Protein AF-A0A972DAR4-F1 (afdb_monomer_lite)

Sequence (118 aa):
MRVLTYSIPENGSLKGKRAIVKSAIERASGRFNAAVAEVGAHDEHRRAVVGVSVLSTSKAHAARMLDEVQALLDRAEGWIPLSQRTELVPIGVDATATMGDDLEWTDFDDDEDDTDGR

Foldseek 3Di:
DKKWKWFQPPFDDLVSQCVLVVVLQCVLVVPAVKHKDFDDPSVPRGMTIMDIGDDDPDPVVRVVSVVVSVVSSCPRPRIGTDDMDDDDDDDDPDPCVPDDPPDDPVVPPDDDDDDDDD

pLDDT: mean 86.79, std 16.67, range [47.25, 98.44]

Radius of gyration: 24.8 Å; chains: 1; bounding box: 29×27×96 Å

Secondary structure (DSSP, 8-state):
-EEEEEE-TT---HHHHHHHHHHHHHHHHHHSS-EEEEEE-TT-TTEEEEEEE---SSHHHHHHHHHHHHHHHTTSTT-EEEEEEE-------STTTTS-TT--GGGG----------

Structure (mmCIF, N/CA/C/O backbone):
data_AF-A0A972DAR4-F1
#
_entry.id   AF-A0A972DAR4-F1
#
loop_
_atom_site.group_PDB
_atom_site.id
_atom_site.type_symbol
_atom_site.label_atom_id
_atom_site.label_alt_id
_atom_site.label_comp_id
_atom_site.label_asym_id
_atom_site.label_entity_id
_atom_site.label_seq_id
_atom_site.pdbx_PDB_ins_code
_atom_site.Cartn_x
_atom_site.Cartn_y
_atom_site.Cartn_z
_atom_site.occupancy
_atom_site.B_iso_or_equiv
_atom_site.auth_seq_id
_atom_site.auth_comp_id
_atom_site.auth_asym_id
_atom_site.auth_atom_id
_atom_site.pdbx_PDB_model_num
ATOM 1 N N . MET A 1 1 ? 3.152 -3.976 -9.980 1.00 95.75 1 MET A N 1
ATOM 2 C CA . MET A 1 1 ? 2.281 -3.639 -8.837 1.00 95.75 1 MET A CA 1
ATOM 3 C C . MET A 1 1 ? 2.658 -4.495 -7.639 1.00 95.75 1 MET A C 1
ATOM 5 O O . MET A 1 1 ? 3.032 -5.649 -7.815 1.00 95.75 1 MET A O 1
ATOM 9 N N . ARG A 1 2 ? 2.571 -3.939 -6.430 1.00 97.75 2 ARG A N 1
ATOM 10 C CA . ARG A 1 2 ? 2.739 -4.653 -5.165 1.00 97.75 2 ARG A CA 1
ATOM 11 C C . ARG A 1 2 ? 1.521 -4.413 -4.277 1.00 97.75 2 ARG A C 1
ATOM 13 O O . ARG A 1 2 ? 1.024 -3.295 -4.212 1.00 97.75 2 ARG A O 1
ATOM 20 N N . VAL A 1 3 ? 1.040 -5.460 -3.622 1.00 98.44 3 VAL A N 1
ATOM 21 C CA . VAL A 1 3 ? 0.013 -5.385 -2.580 1.00 98.44 3 VAL A CA 1
ATOM 22 C C . VAL A 1 3 ? 0.688 -5.693 -1.255 1.00 98.44 3 VAL A C 1
ATOM 24 O O . VAL A 1 3 ? 1.342 -6.727 -1.123 1.00 98.44 3 VAL A O 1
ATOM 27 N N . LEU A 1 4 ? 0.548 -4.782 -0.301 1.00 98.31 4 LEU A N 1
ATOM 28 C CA . LEU A 1 4 ? 1.158 -4.827 1.020 1.00 98.31 4 LEU A CA 1
ATOM 29 C C . LEU A 1 4 ? 0.052 -4.921 2.067 1.00 98.31 4 LEU A C 1
ATOM 31 O O . LEU A 1 4 ? -0.867 -4.102 2.077 1.00 98.31 4 LEU A O 1
ATOM 35 N N . THR A 1 5 ? 0.136 -5.912 2.946 1.00 98.38 5 THR A N 1
ATOM 36 C CA . THR A 1 5 ? -0.819 -6.091 4.043 1.00 98.38 5 THR A CA 1
ATOM 37 C C . THR A 1 5 ? -0.150 -5.752 5.362 1.00 98.38 5 THR A C 1
ATOM 39 O O . THR A 1 5 ? 0.906 -6.301 5.676 1.00 98.38 5 THR A O 1
ATOM 42 N N . TYR A 1 6 ? -0.805 -4.910 6.156 1.00 98.12 6 TYR A N 1
ATOM 43 C CA . TYR A 1 6 ? -0.344 -4.465 7.466 1.00 98.12 6 TYR A CA 1
ATOM 44 C C . TYR A 1 6 ? -1.375 -4.760 8.557 1.00 98.12 6 TYR A C 1
ATOM 46 O O . TYR A 1 6 ? -2.586 -4.674 8.330 1.00 98.12 6 TYR A O 1
ATOM 54 N N . SER A 1 7 ? -0.885 -5.065 9.757 1.00 97.56 7 SER A N 1
ATOM 55 C CA . SER A 1 7 ? -1.651 -5.017 11.003 1.00 97.56 7 SER A CA 1
ATOM 56 C C . SER A 1 7 ? -1.458 -3.659 11.670 1.00 97.56 7 SER A C 1
ATOM 58 O O . SER A 1 7 ? -0.347 -3.136 11.691 1.00 97.56 7 SER A O 1
ATOM 60 N N . ILE A 1 8 ? -2.532 -3.109 12.232 1.00 96.12 8 ILE A N 1
ATOM 61 C CA . ILE A 1 8 ? -2.546 -1.849 12.981 1.00 96.12 8 ILE A CA 1
ATOM 62 C C . ILE A 1 8 ? -3.243 -2.109 14.328 1.00 96.12 8 ILE A C 1
ATOM 64 O O . ILE A 1 8 ? -4.415 -1.755 14.498 1.00 96.12 8 ILE A O 1
ATOM 68 N N . PRO A 1 9 ? -2.576 -2.800 15.271 1.00 93.31 9 PRO A N 1
ATOM 69 C CA . PRO A 1 9 ? -3.212 -3.320 16.483 1.00 93.31 9 PRO A CA 1
ATOM 70 C C . PRO A 1 9 ? -3.784 -2.220 17.385 1.00 93.31 9 PRO A C 1
ATOM 72 O O . PRO A 1 9 ? -4.869 -2.395 17.938 1.00 93.31 9 PRO A O 1
ATOM 75 N N . GLU A 1 10 ? -3.099 -1.077 17.462 1.00 90.62 10 GLU A N 1
ATOM 76 C CA . GLU A 1 10 ? -3.468 0.060 18.317 1.00 90.62 10 GLU A CA 1
ATOM 77 C C . GLU A 1 10 ? -4.665 0.861 17.788 1.00 90.62 10 GLU A C 1
ATOM 79 O O . GLU A 1 10 ? -5.240 1.688 18.498 1.00 90.62 10 GLU A O 1
ATOM 84 N N . ASN A 1 11 ? -5.079 0.643 16.537 1.00 92.62 11 ASN A N 1
ATOM 85 C CA . ASN A 1 11 ? -6.224 1.361 16.010 1.00 92.62 11 ASN A CA 1
ATOM 86 C C . ASN A 1 11 ? -7.531 0.743 16.529 1.00 92.62 11 ASN A C 1
ATOM 88 O O . ASN A 1 11 ? -7.749 -0.463 16.431 1.00 92.62 11 ASN A O 1
ATOM 92 N N . GLY A 1 12 ? -8.420 1.589 17.057 1.00 92.06 12 GLY A N 1
ATOM 93 C CA . GLY A 1 12 ? -9.686 1.176 17.677 1.00 92.06 12 GLY A CA 1
ATOM 94 C C . GLY A 1 12 ? -10.946 1.495 16.867 1.00 92.06 12 GLY A C 1
ATOM 95 O O . GLY A 1 12 ? -12.049 1.224 17.330 1.00 92.06 12 GLY A O 1
ATOM 96 N N . SE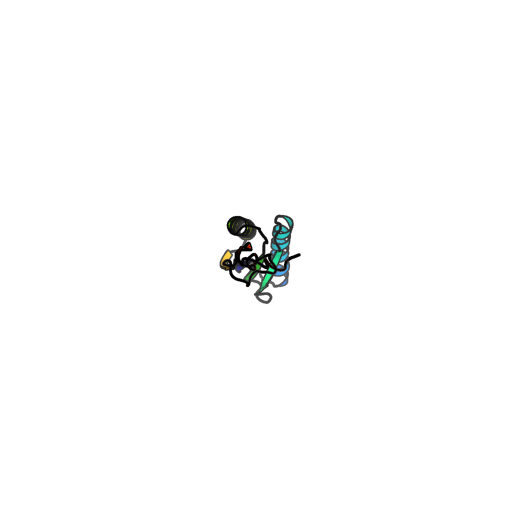R A 1 13 ? -10.832 2.114 15.685 1.00 95.06 13 SER A N 1
ATOM 97 C CA . SER A 1 13 ? -12.015 2.494 14.898 1.00 95.06 13 SER A CA 1
ATOM 98 C C . SER A 1 13 ? -11.749 2.606 13.398 1.00 95.06 13 SER A C 1
ATOM 100 O O . SER A 1 13 ? -10.638 2.908 12.961 1.00 95.06 13 SER A O 1
ATOM 102 N N . LEU A 1 14 ? -12.795 2.438 12.585 1.00 95.31 14 LEU A N 1
ATOM 103 C CA . LEU A 1 14 ? -12.715 2.640 11.132 1.00 95.31 14 LEU A CA 1
ATOM 104 C C . LEU A 1 14 ? -12.337 4.080 10.766 1.00 95.31 14 LEU A C 1
ATOM 106 O O . LEU A 1 14 ? -11.572 4.307 9.832 1.00 95.31 14 LEU A O 1
ATOM 110 N N . LYS A 1 15 ? -12.831 5.063 11.527 1.00 95.19 15 LYS A N 1
ATOM 111 C CA . LYS A 1 15 ? -12.476 6.474 11.334 1.00 95.19 15 LYS A CA 1
ATOM 112 C C . LYS A 1 15 ? -10.984 6.710 11.585 1.00 95.19 15 LYS A C 1
ATOM 114 O O . LYS A 1 15 ? -10.345 7.387 10.783 1.00 95.19 15 LYS A O 1
ATOM 119 N N . GLY A 1 16 ? -10.439 6.124 12.654 1.00 94.12 16 GLY A N 1
ATOM 120 C CA . GLY A 1 16 ? -9.010 6.182 12.969 1.00 94.12 16 GLY A CA 1
ATOM 121 C C . GLY A 1 16 ? -8.160 5.576 11.856 1.00 94.12 16 GLY A C 1
ATOM 122 O O . GLY A 1 16 ? -7.265 6.245 11.342 1.00 94.12 16 GLY A O 1
ATOM 123 N N . LYS A 1 17 ? -8.536 4.379 11.382 1.00 95.19 17 LYS A N 1
ATOM 124 C CA . LYS A 1 17 ? -7.883 3.716 10.243 1.00 95.19 17 LYS A CA 1
ATOM 125 C C . LYS A 1 17 ? -7.851 4.623 9.015 1.00 95.19 17 LYS A C 1
ATOM 127 O O . LYS A 1 17 ? -6.789 4.845 8.445 1.00 95.19 17 LYS A O 1
ATOM 132 N N . ARG A 1 18 ? -9.004 5.168 8.615 1.00 94.94 18 ARG A N 1
ATOM 133 C CA . ARG A 1 18 ? -9.104 6.031 7.427 1.00 94.94 18 ARG A CA 1
ATOM 134 C C . ARG A 1 18 ? -8.167 7.231 7.518 1.00 94.94 18 ARG A C 1
ATOM 136 O O . ARG A 1 18 ? -7.559 7.578 6.516 1.00 94.94 18 ARG A O 1
ATOM 14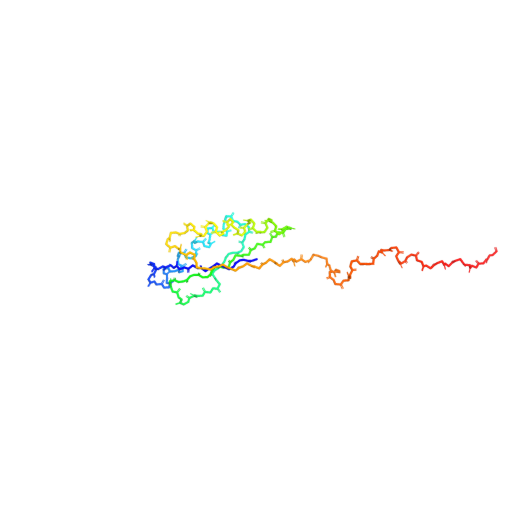3 N N . ALA A 1 19 ? -8.017 7.840 8.694 1.00 94.94 19 ALA A N 1
ATOM 144 C CA . ALA A 1 19 ? -7.112 8.972 8.881 1.00 94.94 19 ALA A CA 1
ATOM 145 C C . ALA A 1 19 ? -5.633 8.575 8.720 1.00 94.94 19 ALA A C 1
ATOM 147 O O . ALA A 1 19 ? -4.912 9.195 7.937 1.00 94.94 19 ALA A O 1
ATOM 148 N N . ILE A 1 20 ? -5.186 7.524 9.418 1.00 95.12 20 ILE A N 1
ATOM 149 C CA . ILE A 1 20 ? -3.775 7.103 9.398 1.00 95.12 20 ILE A CA 1
ATOM 150 C C . ILE A 1 20 ? -3.369 6.506 8.044 1.00 95.12 20 ILE A C 1
ATOM 152 O O . ILE A 1 20 ? -2.292 6.817 7.536 1.00 95.12 20 ILE A O 1
ATOM 156 N N . VAL A 1 21 ? -4.244 5.704 7.424 1.00 95.75 21 VAL A N 1
ATOM 157 C CA . VAL A 1 21 ? -3.998 5.080 6.117 1.00 95.75 21 VAL A CA 1
ATOM 158 C C . VAL A 1 21 ? -3.966 6.144 5.029 1.00 95.75 21 VAL A C 1
ATOM 160 O O . VAL A 1 21 ? -3.021 6.172 4.245 1.00 95.75 21 VAL A O 1
ATOM 163 N N . LYS A 1 22 ? -4.926 7.078 5.026 1.00 95.50 22 LYS A N 1
ATOM 164 C CA . LYS A 1 22 ? -4.930 8.204 4.084 1.00 95.50 22 LYS A CA 1
ATOM 165 C C . LYS A 1 22 ? -3.644 9.025 4.184 1.00 95.50 22 LYS A C 1
ATOM 167 O O . LYS A 1 22 ? -3.019 9.277 3.164 1.00 95.50 22 LYS A O 1
ATOM 172 N N . SER A 1 23 ? -3.202 9.365 5.396 1.00 95.50 23 SER A N 1
ATOM 173 C CA . SER A 1 23 ? -1.949 10.106 5.592 1.00 95.50 23 SER A CA 1
ATOM 174 C C . SER A 1 23 ? -0.715 9.345 5.085 1.00 95.50 23 SER A C 1
ATOM 176 O O . SER A 1 23 ? 0.209 9.950 4.540 1.00 95.50 23 SER A O 1
ATOM 178 N N . ALA A 1 24 ? -0.660 8.022 5.266 1.00 95.06 24 ALA A N 1
ATOM 179 C CA . ALA A 1 24 ? 0.429 7.201 4.734 1.00 95.06 24 ALA A CA 1
ATOM 180 C C . ALA A 1 24 ? 0.417 7.164 3.196 1.00 95.06 24 ALA A C 1
ATOM 182 O O . ALA A 1 24 ? 1.459 7.358 2.570 1.00 95.06 24 ALA A O 1
ATOM 183 N N . ILE A 1 25 ? -0.766 6.990 2.598 1.00 95.81 25 ILE A N 1
ATOM 184 C CA . ILE A 1 25 ? -0.964 6.983 1.145 1.00 95.81 25 ILE A CA 1
ATOM 185 C C . ILE A 1 25 ? -0.576 8.331 0.535 1.00 95.81 25 ILE A C 1
ATOM 187 O O . ILE A 1 25 ? 0.225 8.351 -0.392 1.00 95.81 25 ILE A O 1
ATOM 191 N N . GLU A 1 26 ? -1.075 9.446 1.077 1.00 96.06 26 GLU A N 1
ATOM 192 C CA . GLU A 1 26 ? -0.790 10.798 0.571 1.00 96.06 26 GLU A CA 1
ATOM 193 C C . GLU A 1 26 ? 0.709 11.122 0.615 1.00 96.06 26 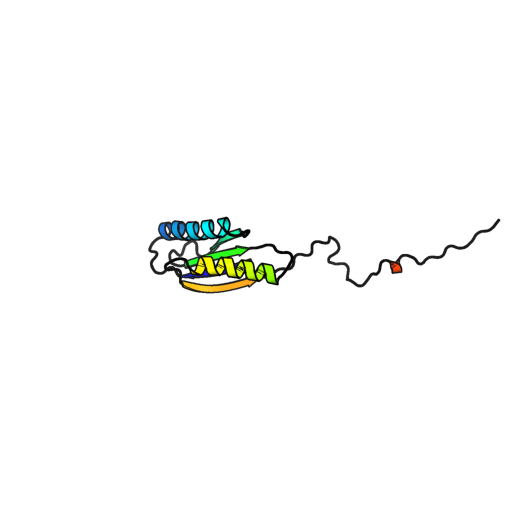GLU A C 1
ATOM 195 O O . GLU A 1 26 ? 1.255 11.701 -0.327 1.00 96.06 26 GLU A O 1
ATOM 200 N N . ARG A 1 27 ? 1.409 10.699 1.678 1.00 95.31 27 ARG A N 1
ATOM 201 C CA . ARG A 1 27 ? 2.871 10.841 1.772 1.00 95.31 27 ARG A CA 1
ATOM 202 C C . ARG A 1 27 ? 3.601 10.021 0.710 1.00 95.31 27 ARG A C 1
ATOM 204 O O . ARG A 1 27 ? 4.580 10.506 0.148 1.00 95.31 27 ARG A O 1
ATOM 211 N N . ALA A 1 28 ? 3.150 8.797 0.440 1.00 95.25 28 ALA A N 1
ATOM 212 C CA . ALA A 1 28 ? 3.751 7.946 -0.581 1.00 95.25 28 ALA A CA 1
ATOM 213 C C . ALA A 1 28 ? 3.496 8.488 -1.996 1.00 95.25 28 ALA A C 1
ATOM 215 O O . ALA A 1 28 ? 4.444 8.663 -2.759 1.00 95.25 28 ALA A O 1
ATOM 216 N N . SER A 1 29 ? 2.248 8.833 -2.323 1.00 94.06 29 SER A N 1
ATOM 217 C CA . SER A 1 29 ? 1.879 9.375 -3.635 1.00 94.06 29 SER A CA 1
ATOM 218 C C . SER A 1 29 ? 2.492 10.749 -3.910 1.00 94.06 29 SER A C 1
ATOM 220 O O . SER A 1 29 ? 2.750 11.083 -5.057 1.00 94.06 29 SER A O 1
ATOM 222 N N . GLY A 1 30 ? 2.732 11.560 -2.873 1.00 94.56 30 GLY A N 1
ATOM 223 C CA . GLY A 1 30 ? 3.389 12.862 -3.019 1.00 94.56 30 GLY A CA 1
ATOM 224 C C . GLY A 1 30 ? 4.907 12.779 -3.212 1.00 94.56 30 GLY A C 1
ATOM 225 O O . GLY A 1 30 ? 5.507 13.715 -3.733 1.00 94.56 30 GLY A O 1
ATOM 226 N N . ARG A 1 31 ? 5.543 11.678 -2.787 1.00 94.31 31 ARG A N 1
ATOM 227 C CA . ARG A 1 31 ? 7.003 11.499 -2.852 1.00 94.31 31 ARG A CA 1
ATOM 228 C C . ARG A 1 31 ? 7.464 10.741 -4.095 1.00 94.31 31 ARG A C 1
ATOM 230 O O . ARG A 1 31 ? 8.578 10.970 -4.559 1.00 94.31 31 ARG A O 1
ATOM 237 N N . PHE A 1 32 ? 6.647 9.823 -4.596 1.00 94.25 32 PHE A N 1
ATOM 238 C CA . PHE A 1 32 ? 7.021 8.915 -5.673 1.00 94.25 32 PHE A CA 1
ATOM 239 C C . PHE A 1 32 ? 6.068 9.061 -6.855 1.00 94.25 32 PHE A C 1
ATOM 241 O O . PHE A 1 32 ? 4.877 9.295 -6.670 1.00 94.25 32 PHE A O 1
ATOM 248 N N . ASN A 1 33 ? 6.570 8.838 -8.071 1.00 94.12 33 ASN A N 1
ATOM 249 C CA . ASN A 1 33 ? 5.722 8.690 -9.254 1.00 94.12 33 ASN A CA 1
ATOM 250 C C . ASN A 1 33 ? 5.054 7.300 -9.254 1.00 94.12 33 ASN A C 1
ATOM 252 O O . ASN A 1 33 ? 5.399 6.414 -10.037 1.00 94.12 33 ASN A O 1
ATOM 256 N N . ALA A 1 34 ? 4.163 7.088 -8.289 1.00 96.19 34 ALA A N 1
ATOM 257 C CA . ALA A 1 34 ? 3.492 5.828 -8.023 1.00 96.19 34 ALA A CA 1
ATOM 258 C C . ALA A 1 34 ? 2.025 6.087 -7.674 1.00 96.19 34 ALA A C 1
ATOM 260 O O . ALA A 1 34 ? 1.707 7.002 -6.913 1.00 96.19 34 ALA A O 1
ATOM 261 N N . ALA A 1 35 ? 1.129 5.237 -8.171 1.00 97.81 35 ALA A N 1
ATOM 262 C CA . ALA A 1 35 ? -0.247 5.216 -7.696 1.00 97.81 35 ALA A CA 1
ATOM 263 C C . ALA A 1 35 ? -0.337 4.310 -6.463 1.00 97.81 35 ALA A C 1
ATOM 265 O O . ALA A 1 35 ? 0.035 3.133 -6.516 1.00 97.81 35 ALA A O 1
ATOM 266 N N . VAL A 1 36 ? -0.823 4.874 -5.356 1.00 97.94 36 VAL A N 1
ATOM 267 C CA . VAL A 1 36 ? -0.925 4.218 -4.048 1.00 97.94 36 VAL A CA 1
ATOM 268 C C . VAL A 1 36 ? -2.359 4.344 -3.544 1.00 97.94 36 VAL A C 1
ATOM 270 O O . VAL A 1 36 ? -2.930 5.431 -3.588 1.00 97.94 36 VAL A O 1
ATOM 273 N N . ALA A 1 37 ? -2.952 3.249 -3.072 1.00 97.88 37 ALA A N 1
ATOM 274 C CA . ALA A 1 37 ? -4.325 3.244 -2.569 1.00 97.88 37 ALA A CA 1
ATOM 275 C C . ALA A 1 37 ? -4.547 2.146 -1.525 1.00 97.88 37 ALA A C 1
ATOM 277 O O . ALA A 1 37 ? -3.864 1.126 -1.530 1.00 97.88 37 ALA A O 1
ATOM 278 N N . GLU A 1 38 ? -5.542 2.321 -0.657 1.00 97.56 38 GLU A N 1
ATOM 279 C CA . GLU A 1 38 ? -6.082 1.214 0.130 1.00 97.56 38 GLU A CA 1
ATOM 280 C C . GLU A 1 38 ? -6.981 0.375 -0.788 1.00 97.56 38 GLU A C 1
ATOM 282 O O . GLU A 1 38 ? -7.895 0.915 -1.404 1.00 97.56 38 GLU A O 1
ATOM 287 N N . VAL A 1 39 ? -6.718 -0.927 -0.899 1.00 97.50 39 VAL A N 1
ATOM 288 C CA . VAL A 1 39 ? -7.370 -1.825 -1.874 1.00 97.50 39 VAL A CA 1
ATOM 289 C C . VAL A 1 39 ? -8.138 -2.980 -1.223 1.00 97.50 39 VAL A C 1
ATOM 291 O O . VAL A 1 39 ? -8.661 -3.842 -1.924 1.00 97.50 39 VAL A O 1
ATOM 294 N N . GLY A 1 40 ? -8.196 -3.038 0.110 1.00 96.56 40 GLY A N 1
ATOM 295 C CA . GLY A 1 40 ? -8.914 -4.097 0.817 1.00 96.56 40 GLY A CA 1
ATOM 296 C C . GLY A 1 40 ? -8.958 -3.934 2.336 1.00 96.56 40 GLY A C 1
ATOM 297 O O . GLY A 1 40 ? -8.370 -3.014 2.906 1.00 96.56 40 GLY A O 1
ATOM 298 N N . ALA A 1 41 ? -9.661 -4.866 2.989 1.00 95.88 41 ALA A N 1
ATOM 299 C CA . ALA A 1 41 ? -9.909 -4.893 4.435 1.00 95.88 41 ALA A CA 1
ATOM 300 C C . ALA A 1 41 ? -10.608 -3.629 4.981 1.00 95.88 41 ALA A C 1
ATOM 302 O O . ALA A 1 41 ? -10.406 -3.256 6.133 1.00 95.88 41 ALA A O 1
ATOM 303 N N . HIS A 1 42 ? -11.424 -2.942 4.174 1.00 95.19 42 HIS A N 1
ATOM 304 C CA . HIS A 1 42 ? -12.027 -1.648 4.529 1.00 95.19 42 HIS A CA 1
ATOM 305 C C . HIS A 1 42 ? -12.898 -1.672 5.794 1.00 95.19 42 HIS A C 1
ATOM 307 O O . HIS A 1 42 ? -12.967 -0.653 6.480 1.00 95.19 42 HIS A O 1
ATOM 313 N N . ASP A 1 43 ? -13.479 -2.825 6.136 1.00 93.88 43 ASP A N 1
ATOM 314 C CA . ASP A 1 43 ? -14.304 -3.027 7.336 1.00 93.88 43 ASP A CA 1
ATOM 315 C C . ASP A 1 43 ? -13.507 -3.552 8.549 1.00 93.88 43 ASP A C 1
ATOM 317 O O . ASP A 1 43 ? -14.024 -3.648 9.662 1.00 93.88 43 ASP A O 1
ATOM 321 N N . GLU A 1 44 ? -12.212 -3.827 8.376 1.00 95.44 44 GLU A N 1
ATOM 322 C CA . GLU A 1 44 ? -11.300 -4.233 9.444 1.00 95.44 44 GLU A CA 1
ATOM 323 C C . GLU A 1 44 ? -10.441 -3.039 9.872 1.00 95.44 44 GLU A C 1
ATOM 325 O O . GLU A 1 44 ? -9.480 -2.650 9.211 1.00 95.44 44 GLU A O 1
ATOM 330 N N . HIS A 1 45 ? -10.750 -2.445 11.021 1.00 95.25 45 HIS A N 1
ATOM 331 C CA . HIS A 1 45 ? -10.020 -1.273 11.508 1.00 95.25 45 HIS A CA 1
ATOM 332 C C . HIS A 1 45 ? -8.565 -1.584 11.923 1.00 95.25 45 HIS A C 1
ATOM 334 O O . HIS A 1 45 ? -7.731 -0.684 11.903 1.00 95.25 45 HIS A O 1
ATOM 340 N N . ARG A 1 46 ? -8.233 -2.841 12.243 1.00 96.50 46 ARG A N 1
ATOM 341 C CA . ARG A 1 46 ? -6.871 -3.278 12.615 1.00 96.50 46 ARG A CA 1
ATOM 342 C C . ARG A 1 46 ? -6.056 -3.848 11.455 1.00 96.50 46 ARG A C 1
ATOM 344 O O . ARG A 1 46 ? -4.973 -4.376 11.682 1.00 96.50 46 ARG A O 1
ATOM 351 N N . ARG A 1 47 ? -6.560 -3.782 10.223 1.00 97.25 47 ARG A N 1
ATOM 352 C CA . ARG A 1 47 ? -5.869 -4.309 9.045 1.00 97.25 47 ARG A CA 1
ATOM 353 C C . ARG A 1 47 ? -5.942 -3.313 7.903 1.00 97.25 47 ARG A C 1
ATOM 355 O O . ARG A 1 47 ? -7.009 -2.788 7.611 1.00 97.25 47 ARG A O 1
ATOM 362 N N . ALA A 1 48 ? -4.824 -3.074 7.235 1.00 97.44 48 ALA A N 1
ATOM 363 C CA . ALA A 1 48 ? -4.770 -2.254 6.031 1.00 97.44 48 ALA A CA 1
ATOM 364 C C . ALA A 1 48 ? -4.165 -3.063 4.886 1.00 97.44 48 ALA A C 1
ATOM 366 O O . ALA A 1 48 ? -3.135 -3.711 5.060 1.00 97.44 48 ALA A O 1
ATOM 367 N N . VAL A 1 49 ? -4.807 -3.021 3.720 1.00 98.19 49 VAL A N 1
ATOM 368 C CA . VAL A 1 49 ? -4.271 -3.600 2.485 1.00 98.19 49 VAL A CA 1
ATOM 369 C C . VAL A 1 49 ? -4.010 -2.448 1.530 1.00 98.19 49 VAL A C 1
ATOM 371 O O . VAL A 1 49 ? -4.948 -1.776 1.107 1.00 98.19 49 VAL A O 1
ATOM 374 N N . VAL A 1 50 ? -2.743 -2.199 1.216 1.00 98.06 50 VAL A N 1
ATOM 375 C CA . VAL A 1 50 ? -2.297 -1.075 0.388 1.00 98.06 50 VAL A CA 1
ATOM 376 C C . VAL A 1 50 ? -1.758 -1.603 -0.936 1.00 98.06 50 VAL A C 1
ATOM 378 O O . VAL A 1 50 ? -0.857 -2.438 -0.968 1.00 98.06 50 VAL A O 1
ATOM 381 N N . GLY A 1 51 ? -2.318 -1.122 -2.039 1.00 98.06 51 GLY A N 1
ATOM 382 C CA . GLY A 1 51 ? -1.827 -1.362 -3.388 1.00 98.06 51 GLY A CA 1
ATOM 383 C C . GLY A 1 51 ? -0.885 -0.246 -3.825 1.00 98.06 51 GLY A C 1
ATOM 384 O O . GLY A 1 51 ? -1.180 0.931 -3.631 1.00 98.06 51 GLY A O 1
ATOM 385 N N . VAL A 1 52 ? 0.231 -0.626 -4.441 1.00 98.25 52 VAL A N 1
ATOM 386 C CA . VAL A 1 52 ? 1.229 0.271 -5.028 1.00 98.25 52 VAL A CA 1
ATOM 387 C C . VAL A 1 52 ? 1.470 -0.147 -6.473 1.00 98.25 52 VAL A C 1
ATOM 389 O O . VAL A 1 52 ? 1.826 -1.294 -6.757 1.00 98.25 52 VAL A O 1
ATOM 392 N N . SER A 1 53 ? 1.326 0.780 -7.410 1.00 97.56 53 SER A N 1
ATOM 393 C CA . SER A 1 53 ? 1.634 0.554 -8.821 1.00 97.56 53 SER A CA 1
ATOM 394 C C . SER A 1 53 ? 2.585 1.619 -9.351 1.00 97.56 53 SER A C 1
ATOM 396 O O . SER A 1 53 ? 2.530 2.782 -8.958 1.00 97.56 53 SER A O 1
ATOM 398 N N . VAL A 1 54 ? 3.493 1.181 -10.220 1.00 96.69 54 VAL A N 1
ATOM 399 C CA . VAL A 1 54 ? 4.531 2.000 -10.847 1.00 96.69 54 VAL A CA 1
ATOM 400 C C . VAL A 1 54 ? 4.657 1.583 -12.305 1.00 96.69 54 VAL A C 1
ATOM 402 O O . VAL A 1 54 ? 4.439 0.412 -12.631 1.00 96.69 54 VAL A O 1
ATOM 405 N N . LEU A 1 55 ? 5.037 2.527 -13.160 1.00 95.38 55 LEU A N 1
ATOM 406 C CA . LEU A 1 55 ? 5.365 2.291 -14.563 1.00 95.38 55 LEU A CA 1
ATOM 407 C C . LEU A 1 55 ? 6.843 2.603 -14.786 1.00 95.38 55 LEU A C 1
ATOM 409 O O . LEU A 1 55 ? 7.386 3.542 -14.207 1.00 95.38 55 LEU A O 1
ATOM 413 N N . SER A 1 56 ? 7.514 1.781 -15.585 1.00 93.75 56 SER A N 1
ATOM 414 C CA . SER A 1 56 ? 8.953 1.888 -15.816 1.00 93.75 56 SER A CA 1
ATOM 415 C C . SER A 1 56 ? 9.337 1.161 -17.096 1.00 93.75 56 SER A C 1
ATOM 417 O O . SER A 1 56 ? 8.756 0.127 -17.415 1.00 93.75 56 SER A O 1
ATOM 419 N N . THR A 1 57 ? 10.376 1.650 -17.767 1.00 92.81 57 THR A N 1
ATOM 420 C CA . THR A 1 57 ? 10.983 1.011 -18.945 1.00 92.81 57 THR A CA 1
ATOM 421 C C . THR A 1 57 ? 11.865 -0.189 -18.595 1.00 92.81 57 THR A C 1
ATOM 423 O O . THR A 1 57 ? 12.215 -0.974 -19.467 1.00 92.81 57 THR A O 1
ATOM 426 N N . SER A 1 58 ? 12.228 -0.370 -17.319 1.00 92.56 58 SER A N 1
ATOM 427 C CA . SER A 1 58 ? 12.983 -1.543 -16.864 1.00 92.56 58 SER A CA 1
ATOM 428 C C . SER A 1 58 ? 12.383 -2.179 -15.613 1.00 92.56 58 SER A C 1
ATOM 430 O O . SER A 1 58 ? 11.938 -1.487 -14.686 1.00 92.56 58 SER A O 1
ATOM 432 N N . LYS A 1 59 ? 12.433 -3.519 -15.564 1.00 93.31 59 LYS A N 1
ATOM 433 C CA . LYS A 1 59 ? 11.983 -4.327 -14.417 1.00 93.31 59 LYS A CA 1
ATOM 434 C C . LYS A 1 59 ? 12.760 -3.987 -13.142 1.00 93.31 59 LYS A C 1
ATOM 436 O O . LYS A 1 59 ? 12.159 -3.852 -12.083 1.00 93.31 59 LYS A O 1
ATOM 441 N N . ALA A 1 60 ? 14.077 -3.791 -13.252 1.00 94.44 60 ALA A N 1
ATOM 442 C CA . ALA A 1 60 ? 14.932 -3.448 -12.115 1.00 94.44 60 ALA A CA 1
ATOM 443 C C . ALA A 1 60 ? 14.566 -2.086 -11.507 1.00 94.44 60 ALA A C 1
ATOM 445 O O . ALA A 1 60 ? 14.478 -1.954 -10.289 1.00 94.44 60 ALA A O 1
ATOM 446 N N . HIS A 1 61 ? 14.304 -1.07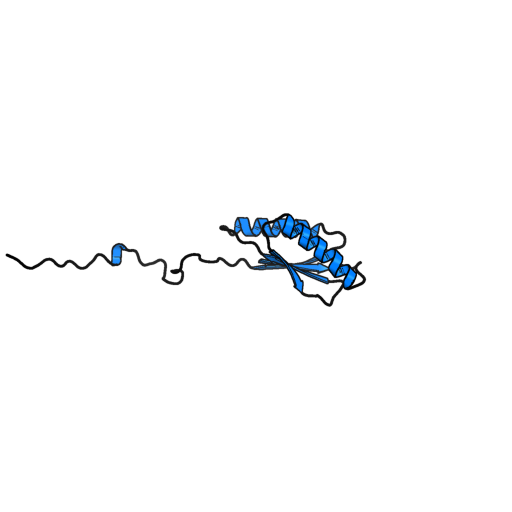8 -12.344 1.00 95.38 61 HIS A N 1
ATOM 447 C CA . HIS A 1 61 ? 13.864 0.227 -11.857 1.00 95.38 61 HIS A CA 1
ATOM 448 C C . HIS A 1 61 ? 12.455 0.166 -11.245 1.00 95.38 61 HIS A C 1
ATOM 450 O O . HIS A 1 61 ? 12.243 0.738 -10.180 1.00 95.38 61 HIS A O 1
ATOM 456 N N . ALA A 1 62 ? 11.527 -0.598 -11.838 1.00 96.06 62 ALA A N 1
ATOM 457 C CA . ALA A 1 62 ? 10.203 -0.821 -11.250 1.00 96.06 62 ALA A CA 1
ATOM 458 C C . ALA A 1 62 ? 10.292 -1.460 -9.855 1.00 96.06 62 ALA A C 1
ATOM 460 O O . ALA A 1 62 ? 9.633 -1.001 -8.927 1.00 96.06 62 ALA A O 1
ATOM 461 N N . ALA A 1 63 ? 11.121 -2.498 -9.704 1.00 96.25 63 ALA A N 1
ATOM 462 C CA . ALA A 1 63 ? 11.327 -3.175 -8.427 1.00 96.25 63 ALA A CA 1
ATOM 463 C C . ALA A 1 63 ? 11.886 -2.219 -7.365 1.00 96.25 63 ALA A C 1
ATOM 465 O O . ALA A 1 63 ? 11.296 -2.109 -6.296 1.00 96.25 63 ALA A O 1
ATOM 466 N N . ARG A 1 64 ? 12.931 -1.445 -7.698 1.00 96.81 64 ARG A N 1
ATOM 467 C CA . ARG A 1 64 ? 13.499 -0.443 -6.780 1.00 96.81 64 ARG A CA 1
ATOM 468 C C . ARG A 1 64 ? 12.470 0.589 -6.324 1.00 96.81 64 ARG A C 1
ATOM 470 O O . ARG A 1 64 ? 12.375 0.849 -5.132 1.00 96.81 64 ARG A O 1
ATOM 477 N N . MET A 1 65 ? 11.663 1.130 -7.238 1.00 97.25 65 MET A N 1
ATOM 478 C CA . MET A 1 65 ? 10.607 2.077 -6.860 1.00 97.25 65 MET A CA 1
ATOM 479 C C . MET A 1 65 ? 9.572 1.443 -5.920 1.00 97.25 65 MET A C 1
ATOM 481 O O . MET A 1 65 ? 9.148 2.079 -4.959 1.00 97.25 65 MET A O 1
ATOM 485 N N . LEU A 1 66 ? 9.169 0.189 -6.164 1.00 97.62 66 LEU A N 1
ATOM 486 C CA . LEU A 1 66 ? 8.258 -0.530 -5.264 1.00 97.62 66 LEU A CA 1
ATOM 487 C C . LEU A 1 66 ? 8.881 -0.742 -3.877 1.00 97.62 66 LEU A C 1
ATOM 489 O O . LEU A 1 66 ? 8.187 -0.564 -2.876 1.00 97.62 66 LEU A O 1
ATOM 493 N N . ASP A 1 67 ? 10.169 -1.085 -3.819 1.00 97.38 67 ASP A N 1
ATOM 494 C CA . ASP A 1 67 ? 10.904 -1.273 -2.567 1.00 97.38 67 ASP A CA 1
ATOM 495 C C . ASP A 1 67 ? 11.032 0.047 -1.785 1.00 97.38 67 ASP A C 1
ATOM 497 O O . ASP A 1 67 ? 10.847 0.065 -0.570 1.00 97.38 67 ASP A O 1
ATOM 501 N N . GLU A 1 68 ? 11.271 1.173 -2.462 1.00 97.00 68 GLU A N 1
ATOM 502 C CA . GLU A 1 68 ? 11.329 2.498 -1.833 1.00 97.00 68 GLU A CA 1
ATOM 503 C C . GLU A 1 68 ? 9.978 2.943 -1.258 1.00 97.00 68 GLU A C 1
ATOM 505 O O . GLU A 1 68 ? 9.924 3.477 -0.143 1.00 97.00 68 GLU A O 1
ATOM 510 N N . VAL A 1 69 ? 8.880 2.702 -1.985 1.00 97.12 69 VAL A N 1
ATOM 511 C CA . VAL A 1 69 ? 7.525 2.990 -1.490 1.00 97.12 69 VAL A CA 1
ATOM 512 C C . VAL A 1 69 ? 7.202 2.109 -0.285 1.00 97.12 69 VAL A C 1
ATOM 514 O O . VAL A 1 69 ? 6.709 2.613 0.724 1.00 97.12 69 VAL A O 1
ATOM 517 N N . GLN A 1 70 ? 7.508 0.813 -0.358 1.00 97.31 70 GLN A N 1
ATOM 518 C CA . GLN A 1 70 ? 7.320 -0.105 0.762 1.00 97.31 70 GLN A CA 1
ATOM 519 C C . GLN A 1 70 ? 8.133 0.338 1.982 1.00 97.31 70 GLN A C 1
ATOM 521 O O . GLN A 1 70 ? 7.578 0.454 3.069 1.00 97.31 70 GLN A O 1
ATOM 526 N N . ALA A 1 71 ? 9.407 0.691 1.803 1.00 97.06 71 ALA A N 1
ATOM 527 C CA . ALA A 1 71 ? 10.256 1.168 2.890 1.00 97.06 71 ALA A CA 1
ATOM 528 C C . ALA A 1 71 ? 9.734 2.464 3.535 1.00 97.06 71 ALA A C 1
ATOM 530 O O . ALA A 1 71 ? 9.991 2.715 4.713 1.00 97.06 71 ALA A O 1
ATOM 531 N N . LEU A 1 72 ? 9.013 3.311 2.791 1.00 96.44 72 LEU A N 1
ATOM 532 C CA . LEU A 1 72 ? 8.322 4.464 3.369 1.00 96.44 72 LEU A CA 1
ATOM 533 C C . LEU A 1 72 ? 7.125 4.028 4.228 1.00 96.44 72 LEU A C 1
ATOM 535 O O . LEU A 1 72 ? 6.957 4.552 5.329 1.00 96.44 72 LEU A O 1
ATOM 539 N N . LEU A 1 73 ? 6.304 3.100 3.731 1.00 96.12 73 LEU A N 1
ATOM 540 C CA . LEU A 1 73 ? 5.118 2.601 4.435 1.00 96.12 73 LEU A CA 1
ATOM 541 C C . LEU A 1 73 ? 5.487 1.800 5.690 1.00 96.12 73 LEU A C 1
ATOM 543 O O . LEU A 1 73 ? 4.849 1.972 6.723 1.00 96.12 73 LEU A O 1
ATOM 547 N N . ASP A 1 74 ? 6.565 1.020 5.641 1.00 96.12 74 ASP A N 1
ATOM 548 C CA . ASP A 1 74 ? 7.080 0.237 6.772 1.00 96.12 74 ASP A CA 1
ATOM 549 C C . ASP A 1 74 ? 7.573 1.120 7.934 1.00 96.12 74 ASP A C 1
ATOM 551 O O . ASP A 1 74 ? 7.684 0.661 9.067 1.00 96.12 74 ASP A O 1
ATOM 555 N N . ARG A 1 75 ? 7.852 2.406 7.678 1.00 94.50 75 ARG A N 1
ATOM 556 C CA . ARG A 1 75 ? 8.200 3.396 8.714 1.00 94.50 75 ARG A CA 1
ATOM 557 C C . ARG A 1 75 ? 6.977 4.044 9.363 1.00 94.50 75 ARG A C 1
ATOM 559 O O . ARG A 1 75 ? 7.143 4.923 10.210 1.00 94.50 75 ARG A O 1
ATOM 566 N N . ALA A 1 76 ? 5.759 3.690 8.951 1.00 91.75 76 ALA A N 1
ATOM 567 C CA . ALA A 1 76 ? 4.556 4.172 9.610 1.00 91.75 76 ALA A CA 1
ATOM 568 C C . ALA A 1 76 ? 4.472 3.598 11.032 1.00 91.75 76 ALA A C 1
ATOM 570 O O . ALA A 1 76 ? 4.571 2.392 11.251 1.00 91.75 76 ALA A O 1
ATOM 571 N N . GLU A 1 77 ? 4.291 4.478 12.012 1.00 90.56 77 GLU A N 1
ATOM 572 C CA . GLU A 1 77 ? 4.240 4.089 13.417 1.00 90.56 77 GLU A CA 1
ATOM 573 C C . GLU A 1 77 ? 3.067 3.138 13.692 1.00 90.56 77 GLU A C 1
ATOM 575 O O . GLU A 1 77 ? 1.930 3.392 13.287 1.00 90.56 77 GLU A O 1
ATOM 580 N N . GLY A 1 78 ? 3.352 2.027 14.375 1.00 91.25 78 GLY A N 1
ATOM 581 C CA . GLY A 1 78 ? 2.352 1.026 14.750 1.00 91.25 78 GLY A CA 1
ATOM 582 C C . GLY A 1 78 ? 1.863 0.132 13.605 1.00 91.25 78 GLY A C 1
ATOM 583 O O . GLY A 1 78 ? 0.950 -0.663 13.821 1.00 91.25 78 GLY A O 1
ATOM 584 N N . TRP A 1 79 ? 2.440 0.235 12.403 1.00 95.88 79 TRP A N 1
ATOM 585 C CA . TRP A 1 79 ? 2.114 -0.647 11.282 1.00 95.88 79 TRP A CA 1
ATOM 586 C C . TRP A 1 79 ? 3.062 -1.841 11.276 1.00 95.88 79 TRP A C 1
ATOM 588 O O . TRP A 1 79 ? 4.277 -1.690 11.208 1.00 95.88 79 TRP A O 1
ATOM 598 N N . ILE A 1 80 ? 2.501 -3.044 11.335 1.00 97.19 80 ILE A N 1
ATOM 599 C CA . ILE A 1 80 ? 3.270 -4.289 11.342 1.00 97.19 80 ILE A CA 1
ATOM 600 C C . ILE A 1 80 ? 3.068 -4.979 9.990 1.00 97.19 80 ILE A C 1
ATOM 602 O O . ILE A 1 80 ? 1.926 -5.335 9.679 1.00 97.19 80 ILE A O 1
ATOM 606 N N . PRO A 1 81 ? 4.122 -5.188 9.182 1.00 97.44 81 PRO A N 1
ATOM 607 C CA . PRO A 1 81 ? 4.013 -5.916 7.923 1.00 97.44 81 PRO A CA 1
ATOM 608 C C . PRO A 1 81 ? 3.543 -7.355 8.160 1.00 97.44 81 PRO A C 1
ATOM 610 O O . PRO A 1 81 ? 4.058 -8.049 9.034 1.00 97.44 81 PRO A O 1
ATOM 613 N N . LEU A 1 82 ? 2.567 -7.810 7.375 1.00 97.56 82 LEU A N 1
ATOM 614 C CA . LEU A 1 82 ? 2.037 -9.176 7.445 1.00 97.56 82 LEU A CA 1
ATOM 615 C C . LEU A 1 82 ? 2.386 -9.985 6.201 1.00 97.56 82 LEU A C 1
ATOM 617 O O . LEU A 1 82 ? 2.876 -11.106 6.297 1.00 97.56 82 LEU A O 1
ATOM 621 N N . SER A 1 83 ? 2.092 -9.439 5.024 1.00 97.31 83 SER A N 1
ATOM 622 C CA . SER A 1 83 ? 2.334 -10.120 3.757 1.00 97.31 83 SER A CA 1
ATOM 623 C C . SER A 1 83 ? 2.545 -9.123 2.632 1.00 97.31 83 SER A C 1
ATOM 625 O O . SER A 1 83 ? 2.071 -7.986 2.676 1.00 97.31 83 SER A O 1
ATOM 627 N N . GLN A 1 84 ? 3.243 -9.579 1.599 1.00 96.56 84 GLN A N 1
ATOM 628 C CA . GLN A 1 84 ? 3.438 -8.830 0.372 1.00 96.56 84 GLN A CA 1
ATOM 629 C C . GLN A 1 84 ? 3.227 -9.742 -0.832 1.00 96.56 84 GLN A C 1
ATOM 631 O O . GLN A 1 84 ? 3.629 -10.906 -0.820 1.00 96.56 84 GLN A O 1
ATOM 636 N N . ARG A 1 85 ? 2.634 -9.200 -1.892 1.00 97.50 85 ARG A N 1
ATOM 637 C CA . ARG A 1 85 ? 2.526 -9.860 -3.194 1.00 97.50 85 ARG A CA 1
ATOM 638 C C . ARG A 1 85 ? 2.962 -8.897 -4.282 1.00 97.50 85 ARG A C 1
ATOM 640 O O . ARG A 1 85 ? 2.498 -7.763 -4.304 1.00 97.50 85 ARG A O 1
ATOM 647 N N . THR A 1 86 ? 3.829 -9.344 -5.185 1.00 96.69 86 THR A N 1
ATOM 648 C CA . THR A 1 86 ? 4.335 -8.518 -6.289 1.00 96.69 86 THR A CA 1
ATOM 649 C C . THR A 1 86 ? 4.004 -9.165 -7.615 1.00 96.69 86 THR A C 1
ATOM 651 O O . THR A 1 86 ? 4.296 -10.337 -7.802 1.00 96.69 86 THR A O 1
ATOM 654 N N . GLU A 1 87 ? 3.467 -8.373 -8.533 1.00 96.19 87 GLU A N 1
ATOM 655 C CA . GLU A 1 87 ? 3.225 -8.753 -9.920 1.00 96.19 87 GLU A CA 1
ATOM 656 C C . GLU A 1 87 ? 3.912 -7.717 -10.818 1.00 96.19 87 GLU A C 1
ATOM 658 O O . GLU A 1 87 ? 3.591 -6.524 -10.767 1.00 96.19 87 GLU A O 1
ATOM 663 N N . LEU A 1 88 ? 4.891 -8.141 -11.618 1.00 93.38 88 LEU A N 1
ATOM 664 C CA . LEU A 1 88 ? 5.538 -7.295 -12.623 1.00 93.38 88 LEU A CA 1
ATOM 665 C C . LEU A 1 88 ? 5.070 -7.739 -14.002 1.00 93.38 88 LEU A C 1
ATOM 667 O O . LEU A 1 88 ? 5.475 -8.790 -14.489 1.00 93.38 88 LEU A O 1
ATOM 671 N N . VAL A 1 89 ? 4.229 -6.916 -14.620 1.00 94.06 89 VAL A N 1
ATOM 672 C CA . VAL A 1 89 ? 3.658 -7.194 -15.935 1.00 94.06 89 VAL A CA 1
ATOM 673 C C . VAL A 1 89 ? 4.429 -6.374 -16.971 1.00 94.06 89 VAL A C 1
ATOM 675 O O . VAL A 1 89 ? 4.377 -5.143 -16.902 1.00 94.06 89 VAL A O 1
ATOM 678 N N . PRO A 1 90 ? 5.187 -7.005 -17.887 1.00 88.94 90 PRO A N 1
ATOM 679 C CA . PRO A 1 90 ? 5.736 -6.295 -19.031 1.00 88.94 90 PRO A CA 1
ATOM 680 C C . PRO A 1 90 ? 4.581 -5.879 -19.945 1.00 88.94 90 PRO A C 1
ATOM 682 O O . PRO A 1 90 ? 3.730 -6.698 -20.283 1.00 88.94 90 PRO A O 1
ATOM 685 N N . ILE A 1 91 ? 4.554 -4.606 -20.326 1.00 86.38 91 ILE A N 1
ATOM 686 C CA . ILE A 1 91 ? 3.599 -4.084 -21.301 1.00 86.38 91 ILE A CA 1
ATOM 687 C C . ILE A 1 91 ? 4.384 -3.835 -22.584 1.00 86.38 91 ILE A C 1
ATOM 689 O O . ILE A 1 91 ? 5.271 -2.982 -22.599 1.00 86.38 91 ILE A O 1
ATOM 693 N N . GLY A 1 92 ? 4.098 -4.621 -23.623 1.00 81.00 92 GLY A N 1
ATOM 694 C CA . GLY A 1 92 ? 4.602 -4.354 -24.968 1.00 81.00 92 GLY A CA 1
ATOM 695 C C . GLY A 1 92 ? 4.005 -3.046 -25.483 1.00 81.00 92 GLY A C 1
ATOM 696 O O . GLY A 1 92 ? 2.829 -2.772 -25.246 1.00 81.00 92 GLY A O 1
ATOM 697 N N . VAL A 1 93 ? 4.827 -2.221 -26.127 1.00 72.12 93 VAL A N 1
ATOM 698 C CA . VAL A 1 93 ? 4.412 -0.913 -26.665 1.00 72.12 93 VAL A CA 1
ATOM 699 C C . VAL A 1 93 ? 4.204 -0.930 -28.179 1.00 72.12 93 VAL A C 1
ATOM 701 O O . VAL A 1 93 ? 3.718 0.056 -28.726 1.00 72.12 93 VAL A O 1
ATOM 704 N N . ASP A 1 94 ? 4.489 -2.054 -28.838 1.00 72.25 94 ASP A N 1
ATOM 705 C CA . ASP A 1 94 ? 4.317 -2.208 -30.278 1.00 72.25 94 ASP A CA 1
ATOM 706 C C . ASP A 1 94 ? 2.973 -2.868 -30.603 1.00 72.25 94 ASP A C 1
ATOM 708 O O . ASP A 1 94 ? 2.605 -3.903 -30.039 1.00 72.25 94 ASP A O 1
ATOM 712 N N . ALA A 1 95 ? 2.246 -2.291 -31.565 1.00 55.47 95 ALA A N 1
ATOM 713 C CA . ALA A 1 95 ? 1.012 -2.857 -32.121 1.00 55.47 95 ALA A CA 1
ATOM 714 C C . ALA A 1 95 ? 1.230 -4.206 -32.846 1.00 55.47 95 ALA A C 1
ATOM 716 O O . ALA A 1 95 ? 0.271 -4.826 -33.298 1.00 55.47 95 ALA A O 1
ATOM 717 N N . THR A 1 96 ? 2.478 -4.669 -32.940 1.00 50.00 96 THR A N 1
ATOM 718 C CA . THR A 1 96 ? 2.905 -5.924 -33.566 1.00 50.00 96 THR A CA 1
ATOM 719 C C . THR A 1 96 ? 3.259 -7.020 -32.560 1.00 50.00 96 THR A C 1
ATOM 721 O O . THR A 1 96 ? 3.686 -8.092 -32.975 1.00 50.00 96 THR A O 1
ATOM 724 N N . ALA A 1 97 ? 3.039 -6.832 -31.252 1.00 47.25 97 ALA A N 1
ATOM 725 C CA . ALA A 1 97 ? 3.447 -7.792 -30.216 1.00 47.25 97 ALA A CA 1
ATOM 726 C C . ALA A 1 97 ? 2.661 -9.134 -30.189 1.00 47.25 97 ALA A C 1
ATOM 728 O O . ALA A 1 97 ? 2.555 -9.790 -29.152 1.00 47.25 97 ALA A O 1
ATOM 729 N N . THR A 1 98 ? 2.097 -9.582 -31.315 1.00 52.16 98 THR A N 1
ATOM 730 C CA . THR A 1 98 ? 1.744 -10.998 -31.544 1.00 52.16 98 THR A CA 1
ATOM 731 C C . THR A 1 98 ? 2.003 -11.446 -32.990 1.00 52.16 98 THR A C 1
ATOM 733 O O . THR A 1 98 ? 1.326 -12.333 -33.500 1.00 52.16 98 THR A O 1
ATOM 736 N N . MET A 1 99 ? 2.993 -10.865 -33.665 1.00 49.88 99 MET A N 1
ATOM 737 C CA . MET A 1 99 ? 3.604 -11.467 -34.850 1.00 49.88 99 MET A CA 1
ATOM 738 C C . MET A 1 99 ? 5.051 -11.779 -34.491 1.00 49.88 99 MET A C 1
ATOM 740 O O . MET A 1 99 ? 5.774 -10.892 -34.052 1.00 49.88 99 MET A O 1
ATOM 744 N N . GLY A 1 100 ? 5.393 -13.069 -34.533 1.00 49.84 100 GLY A N 1
ATOM 745 C CA . GLY A 1 100 ? 6.648 -13.605 -34.016 1.00 49.84 100 GLY A CA 1
ATOM 746 C C . GLY A 1 100 ? 7.870 -12.890 -34.581 1.00 49.84 100 GLY A C 1
ATOM 747 O O . GLY A 1 100 ? 7.866 -12.475 -35.738 1.00 49.84 100 GLY A O 1
ATOM 748 N N . ASP A 1 101 ? 8.895 -12.791 -33.741 1.00 52.72 101 ASP A N 1
ATOM 749 C CA . ASP A 1 101 ? 10.210 -12.176 -33.971 1.00 52.72 101 ASP A CA 1
ATOM 750 C C . ASP A 1 101 ? 11.033 -12.806 -35.130 1.00 52.72 101 ASP A C 1
ATOM 752 O O . ASP A 1 101 ? 12.247 -12.637 -35.176 1.00 52.72 101 ASP A O 1
ATOM 756 N N . ASP A 1 102 ? 10.406 -13.511 -36.077 1.00 56.50 102 ASP A N 1
ATOM 757 C CA . 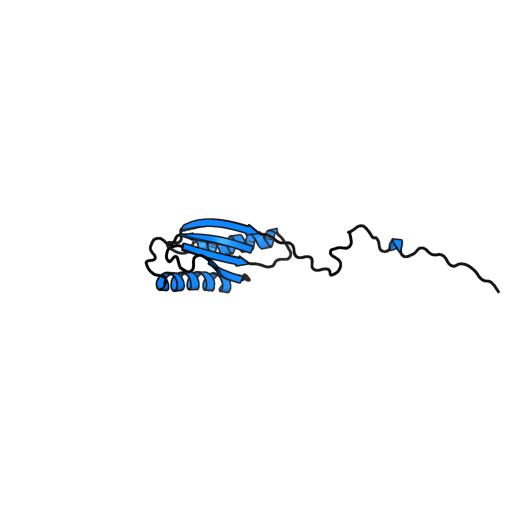ASP A 1 102 ? 11.077 -14.349 -37.083 1.00 56.50 102 ASP A CA 1
ATOM 758 C C . ASP A 1 102 ? 10.873 -13.885 -38.539 1.00 56.50 102 ASP A C 1
ATOM 760 O O . ASP A 1 102 ? 11.300 -14.583 -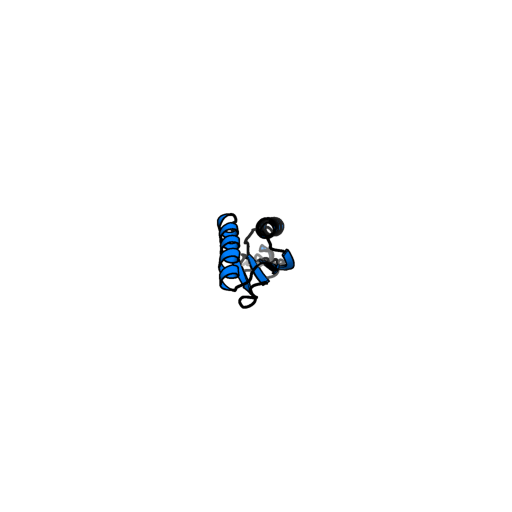39.452 1.00 56.50 102 ASP A O 1
ATOM 764 N N . LEU A 1 103 ? 10.221 -12.743 -38.795 1.00 55.97 103 LEU A N 1
ATOM 765 C CA . LEU A 1 103 ? 10.083 -12.219 -40.162 1.00 55.97 103 LEU A CA 1
ATOM 766 C C . LEU A 1 103 ? 11.015 -11.027 -40.370 1.00 55.97 103 LEU A C 1
ATOM 768 O O . LEU A 1 103 ? 10.708 -9.899 -39.972 1.00 55.97 103 LEU A O 1
ATOM 772 N N . GLU A 1 104 ? 12.160 -11.287 -41.002 1.00 54.84 104 GLU A N 1
ATOM 773 C CA . GLU A 1 104 ? 13.018 -10.231 -41.523 1.00 54.84 104 GLU A CA 1
ATOM 774 C C . GLU A 1 104 ? 12.367 -9.623 -42.771 1.00 54.84 104 GLU A C 1
ATOM 776 O O . GLU A 1 104 ? 11.853 -10.315 -43.647 1.00 54.84 104 GLU A O 1
ATOM 781 N N . TRP A 1 105 ? 12.393 -8.292 -42.864 1.00 55.09 105 TRP A N 1
ATOM 782 C CA . TRP A 1 105 ? 11.818 -7.524 -43.981 1.00 55.09 105 TRP A CA 1
ATOM 783 C C . TRP A 1 105 ? 12.390 -7.907 -45.359 1.00 55.09 105 TRP A C 1
ATOM 785 O O . TRP A 1 105 ? 11.824 -7.535 -46.380 1.00 55.09 105 TRP A O 1
ATOM 795 N N . THR A 1 106 ? 13.495 -8.651 -45.385 1.00 57.12 106 THR A N 1
ATOM 796 C CA . THR A 1 106 ? 14.140 -9.195 -46.583 1.00 57.12 106 THR A CA 1
ATOM 797 C C . THR A 1 106 ? 13.359 -10.326 -47.245 1.00 57.12 106 THR A C 1
ATOM 799 O O . THR A 1 106 ? 13.603 -10.600 -48.412 1.00 57.12 106 THR A O 1
ATOM 802 N N . ASP A 1 107 ? 12.403 -10.951 -46.551 1.00 57.50 107 ASP A N 1
ATOM 803 C CA . ASP A 1 107 ? 11.581 -12.036 -47.111 1.00 57.50 107 ASP A CA 1
ATOM 804 C C . ASP A 1 107 ? 10.464 -11.535 -48.051 1.00 57.50 107 ASP A C 1
ATOM 806 O O . ASP A 1 107 ? 9.725 -12.335 -48.622 1.00 57.50 107 ASP A O 1
ATOM 810 N N . PHE A 1 108 ? 10.314 -10.213 -48.201 1.00 54.97 108 PHE A N 1
ATOM 811 C CA . PHE A 1 108 ? 9.326 -9.580 -49.084 1.00 54.97 108 PHE A CA 1
ATOM 812 C C . PHE A 1 108 ? 9.922 -8.985 -50.369 1.00 54.97 108 PHE A C 1
ATOM 814 O O . PHE A 1 108 ? 9.157 -8.489 -51.194 1.00 54.97 108 PHE A O 1
ATOM 821 N N . ASP A 1 109 ? 11.244 -9.043 -50.557 1.00 60.31 109 ASP A N 1
ATOM 822 C CA . ASP A 1 109 ? 11.929 -8.535 -51.756 1.00 60.31 109 ASP A CA 1
ATOM 823 C C . ASP A 1 109 ? 12.399 -9.681 -52.672 1.00 60.31 109 ASP A C 1
ATOM 825 O O . ASP A 1 109 ? 13.538 -9.691 -53.136 1.00 60.31 109 ASP A O 1
ATOM 829 N N . ASP A 1 110 ? 11.522 -10.649 -52.945 1.00 62.31 110 ASP A N 1
ATOM 830 C CA . ASP A 1 110 ? 11.750 -11.628 -54.011 1.00 62.31 110 ASP A CA 1
ATOM 831 C C . ASP A 1 110 ? 10.467 -11.828 -54.825 1.00 62.31 110 ASP A C 1
ATOM 833 O O . ASP A 1 110 ? 9.587 -12.606 -54.472 1.00 62.31 110 ASP A O 1
ATOM 837 N N . ASP A 1 111 ? 10.344 -11.035 -55.886 1.00 57.16 111 ASP A N 1
ATOM 838 C CA . ASP A 1 111 ? 9.867 -11.526 -57.175 1.00 57.16 111 ASP A CA 1
ATOM 839 C C . ASP A 1 111 ? 10.479 -10.622 -58.258 1.00 57.16 111 ASP A C 1
ATOM 841 O O . ASP A 1 111 ? 10.054 -9.488 -58.503 1.00 57.16 111 ASP A O 1
ATOM 845 N N . GLU A 1 112 ? 11.551 -11.139 -58.862 1.00 60.12 112 GLU A N 1
ATOM 846 C CA . GLU A 1 112 ? 12.036 -10.749 -60.181 1.00 60.12 112 GLU A CA 1
ATOM 847 C C . GLU A 1 112 ? 10.857 -10.704 -61.171 1.00 60.12 112 GLU A C 1
ATOM 849 O O . GLU A 1 112 ? 10.188 -11.711 -61.392 1.00 60.12 112 GLU A O 1
ATOM 854 N N . ASP A 1 113 ? 10.641 -9.566 -61.834 1.00 53.78 113 ASP A N 1
ATOM 855 C CA . ASP A 1 113 ? 9.918 -9.544 -63.111 1.00 53.78 113 ASP A CA 1
ATOM 856 C C . ASP A 1 113 ? 10.783 -8.838 -64.162 1.00 53.78 113 ASP A C 1
ATOM 858 O O . ASP A 1 113 ? 10.555 -7.696 -64.570 1.00 53.78 113 ASP A O 1
ATOM 862 N N . ASP A 1 114 ? 11.848 -9.537 -64.559 1.00 58.62 114 ASP A N 1
ATOM 863 C CA . ASP A 1 114 ? 12.432 -9.381 -65.886 1.00 58.62 114 ASP A CA 1
ATOM 864 C C . ASP A 1 114 ? 11.546 -10.158 -66.876 1.00 58.62 114 ASP A C 1
ATOM 866 O O . ASP A 1 114 ? 11.570 -11.387 -66.918 1.00 58.62 114 ASP A O 1
ATOM 870 N N . THR A 1 115 ? 10.764 -9.453 -67.698 1.00 57.78 115 THR A N 1
ATOM 871 C CA . THR A 1 115 ? 10.839 -9.470 -69.178 1.00 57.78 115 THR A CA 1
ATOM 872 C C . THR A 1 115 ? 9.571 -8.892 -69.831 1.00 57.78 115 THR A C 1
ATOM 874 O O . THR A 1 115 ? 8.486 -9.441 -69.704 1.00 57.78 115 THR A O 1
ATOM 877 N N . ASP A 1 116 ? 9.720 -7.849 -70.659 1.00 49.19 116 ASP A N 1
ATOM 878 C CA . ASP A 1 116 ? 9.332 -7.932 -72.079 1.00 49.19 116 ASP A CA 1
ATOM 879 C C . ASP A 1 116 ? 10.016 -6.823 -72.894 1.00 49.19 116 ASP A C 1
ATOM 881 O O . ASP A 1 116 ? 10.199 -5.686 -72.451 1.00 49.19 116 ASP A O 1
ATOM 885 N N . GLY A 1 117 ? 10.452 -7.208 -74.087 1.00 60.19 117 GLY A N 1
ATOM 886 C CA . GLY A 1 117 ? 11.385 -6.497 -74.935 1.00 60.19 117 GLY A CA 1
ATOM 887 C C . GLY A 1 117 ? 10.800 -5.369 -75.781 1.00 60.19 117 GLY A C 1
ATOM 888 O O . GLY A 1 117 ? 9.592 -5.179 -75.937 1.00 60.19 117 GLY A O 1
ATOM 889 N N . ARG A 1 118 ? 11.732 -4.646 -76.404 1.00 48.28 118 ARG A N 1
ATOM 890 C CA . ARG A 1 118 ? 11.544 -3.918 -77.659 1.00 48.28 118 ARG A CA 1
ATOM 891 C C . ARG A 1 118 ? 12.845 -3.865 -78.441 1.00 48.28 118 ARG A C 1
ATOM 893 O O . ARG A 1 118 ? 13.895 -3.645 -77.802 1.00 48.28 118 ARG A O 1
#